Protein 4DZM (pdb70)

Sequence (60 aa):
GEIAALKQEIAALKKENNAALKEIAALKQGYGEIAALKQEIAALKKENNAALKEIAALKQGY

Structure (mmCIF, N/CA/C/O backbone):
data_4DZM
#
_entry.id   4DZM
#
_cell.length_a   23.509
_cell.length_b   23.509
_cell.length_c   189.598
_cell.angle_alpha   90.00
_cell.angle_beta   90.00
_cell.angle_gamma   120.00
#
_symmetry.space_group_name_H-M   'P 62'
#
loop_
_entity.id
_entity.type
_entity.pdbx_description
1 polymer 'COILED-COIL PEPTIDE CC-DI'
2 water water
#
loop_
_atom_site.group_PDB
_atom_site.id
_atom_site.type_symbol
_atom_site.label_atom_id
_atom_site.label_alt_id
_atom_site.label_comp_id
_atom_site.label_asym_id
_atom_site.label_entity_id
_atom_site.label_seq_id
_atom_site.pdbx_PDB_ins_code
_atom_site.Cartn_x
_atom_site.Cartn_y
_atom_site.Cartn_z
_atom_site.occupancy
_atom_site.B_iso_or_equiv
_atom_site.auth_seq_id
_atom_site.auth_comp_id
_atom_site.auth_asym_id
_atom_site.auth_atom_id
_atom_site.pdbx_PDB_model_num
ATOM 1 N N . GLY A 1 2 ? 13.221 2.211 33.411 1.00 22.87 1 GLY A N 1
ATOM 2 C CA . GLY A 1 2 ? 14.368 3.146 33.477 1.00 17.89 1 GLY A CA 1
ATOM 3 C C . GLY A 1 2 ? 14.274 4.238 32.415 1.00 14.38 1 GLY A C 1
ATOM 4 O O . GLY A 1 2 ? 14.385 3.954 31.226 1.00 10.14 1 GLY A O 1
ATOM 5 N N . GLU A 1 3 ? 14.082 5.494 32.845 1.00 11.76 2 GLU A N 1
ATOM 6 C CA . GLU A 1 3 ? 13.966 6.642 31.919 1.00 12.55 2 GLU A CA 1
ATOM 7 C C . GLU A 1 3 ? 15.173 6.789 30.991 1.00 7.40 2 GLU A C 1
ATOM 8 O O . GLU A 1 3 ? 15.014 6.874 29.782 1.00 7.28 2 GLU A O 1
ATOM 14 N N . ILE A 1 4 ? 16.368 6.789 31.565 1.00 15.56 3 ILE A N 1
ATOM 15 C CA . ILE A 1 4 ? 17.614 6.842 30.792 1.00 15.30 3 ILE A CA 1
ATOM 16 C C . ILE A 1 4 ? 17.659 5.710 29.750 1.00 10.74 3 ILE A C 1
ATOM 17 O O . ILE A 1 4 ? 18.001 5.944 28.597 1.00 15.58 3 ILE A O 1
ATOM 22 N N . ALA A 1 5 ? 17.311 4.488 30.164 1.00 16.09 4 ALA A N 1
ATOM 23 C CA . ALA A 1 5 ? 17.339 3.324 29.267 1.00 18.97 4 ALA A CA 1
ATOM 24 C C . ALA A 1 5 ? 16.379 3.482 28.081 1.00 19.85 4 ALA A C 1
ATOM 25 O O . ALA A 1 5 ? 16.736 3.207 26.938 1.00 18.08 4 ALA A O 1
ATOM 27 N N . ALA A 1 6 ? 15.156 3.915 28.362 1.00 16.24 5 ALA A N 1
ATOM 28 C CA . ALA A 1 6 ? 14.172 4.159 27.317 1.00 18.33 5 ALA A CA 1
ATOM 29 C C . ALA A 1 6 ? 14.655 5.260 26.362 1.00 17.55 5 ALA A C 1
ATOM 30 O O . ALA A 1 6 ? 14.473 5.165 25.149 1.00 19.74 5 ALA A O 1
ATOM 32 N N . LEU A 1 7 ? 15.261 6.301 26.925 1.00 16.52 6 LEU A N 1
ATOM 33 C CA . LEU A 1 7 ? 15.744 7.419 26.137 1.00 19.95 6 LEU A CA 1
ATOM 34 C C . LEU A 1 7 ? 16.890 6.979 25.205 1.00 19.29 6 LEU A C 1
ATOM 35 O O . LEU A 1 7 ? 16.883 7.318 24.033 1.00 12.24 6 LEU A O 1
ATOM 40 N N . LYS A 1 8 ? 17.849 6.213 25.732 1.00 20.54 7 LYS A N 1
ATOM 41 C CA . LYS A 1 8 ? 18.899 5.568 24.913 1.00 13.34 7 LYS A CA 1
ATOM 42 C C . LYS A 1 8 ? 18.318 4.667 23.811 1.00 10.43 7 LYS A C 1
ATOM 43 O O . LYS A 1 8 ? 18.737 4.740 22.652 1.00 9.64 7 LYS A O 1
ATOM 52 N N . GLN A 1 9 ? 17.337 3.845 24.165 1.00 14.53 8 GLN A N 1
ATOM 53 C CA . GLN A 1 9 ? 16.623 3.046 23.178 1.00 14.69 8 GLN A CA 1
ATOM 54 C C . GLN A 1 9 ? 16.097 3.929 22.055 1.00 9.75 8 GLN A C 1
ATOM 55 O O . GLN A 1 9 ? 16.214 3.580 20.873 1.00 11.37 8 GLN A O 1
ATOM 61 N N . GLU A 1 10 ? 15.492 5.060 22.411 1.00 14.06 9 GLU A N 1
ATOM 62 C CA . GLU A 1 10 ? 14.938 5.924 21.390 1.00 13.96 9 GLU A CA 1
ATOM 63 C C . GLU A 1 10 ? 16.035 6.430 20.470 1.00 17.78 9 GLU A C 1
ATOM 64 O O . GLU A 1 10 ? 15.848 6.492 19.269 1.00 12.65 9 GLU A O 1
ATOM 70 N N . ILE A 1 11 ? 17.178 6.777 21.047 1.00 25.33 10 ILE A N 1
ATOM 71 C CA . ILE A 1 11 ? 18.326 7.253 20.278 1.00 21.88 10 ILE A CA 1
ATOM 72 C C . ILE A 1 11 ? 18.886 6.164 19.385 1.00 20.11 10 ILE A C 1
ATOM 73 O O . ILE A 1 11 ? 19.249 6.418 18.233 1.00 24.73 10 ILE A O 1
ATOM 78 N N . ALA A 1 12 ? 18.969 4.954 19.926 1.00 15.61 1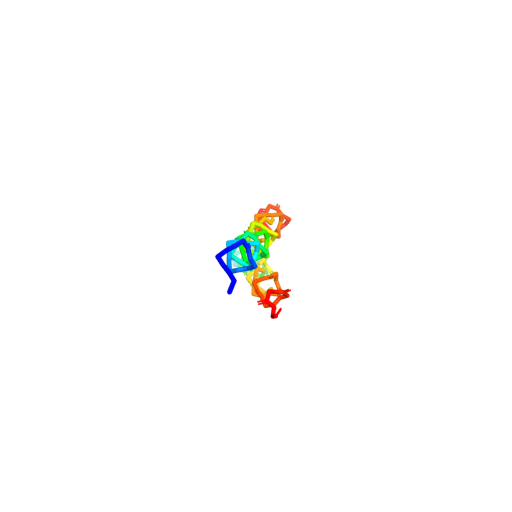1 ALA A N 1
ATOM 79 C CA . ALA A 1 12 ? 19.327 3.792 19.140 1.00 8.84 11 ALA A CA 1
ATOM 80 C C . ALA A 1 12 ? 18.472 3.714 17.882 1.00 8.57 11 ALA A C 1
ATOM 81 O O . ALA A 1 12 ? 19.007 3.669 16.777 1.00 15.23 11 ALA A O 1
ATOM 83 N N . ALA A 1 13 ? 17.156 3.717 18.063 1.00 10.09 12 ALA A N 1
ATOM 84 C CA . ALA A 1 13 ? 16.206 3.648 16.943 1.00 12.26 12 ALA A CA 1
ATOM 85 C C . ALA A 1 13 ? 16.421 4.757 15.894 1.00 13.89 12 ALA A C 1
ATOM 86 O O . ALA A 1 13 ? 16.373 4.495 14.700 1.00 9.95 12 ALA A O 1
ATOM 88 N N . LEU A 1 14 ? 16.663 5.984 16.351 1.00 9.65 13 LEU A N 1
ATOM 89 C CA . LEU A 1 14 ? 16.839 7.133 15.479 1.00 8.00 13 LEU A CA 1
ATOM 90 C C . LEU A 1 14 ? 18.116 7.025 14.652 1.00 8.38 13 LEU A C 1
ATOM 91 O O . LEU A 1 14 ? 18.169 7.479 13.513 1.00 6.59 13 LEU A O 1
ATOM 96 N N . LYS A 1 15 ? 19.155 6.462 15.257 1.00 7.13 14 LYS A N 1
ATOM 97 C CA . LYS A 1 15 ? 20.427 6.245 14.599 1.00 14.57 14 LYS A CA 1
ATOM 98 C C . LYS A 1 15 ? 20.238 5.241 13.475 1.00 17.34 14 LYS A C 1
ATOM 99 O O . LYS A 1 15 ? 20.741 5.436 12.360 1.00 19.22 14 LYS A O 1
ATOM 105 N N . LYS A 1 16 ? 19.480 4.189 13.788 1.00 17.88 15 LYS A N 1
ATOM 106 C CA . LYS A 1 16 ? 19.125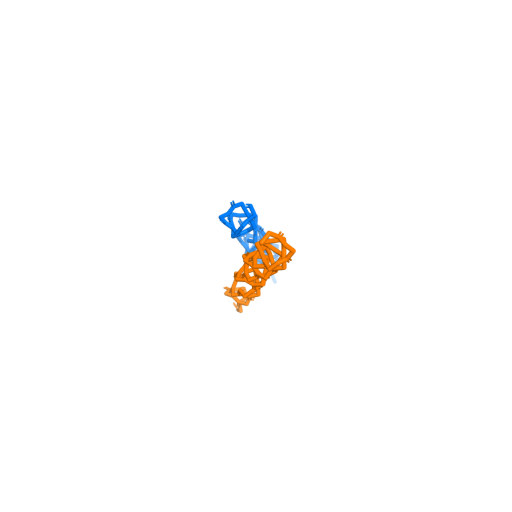 3.126 12.860 1.00 16.55 15 LYS A CA 1
ATOM 107 C C . LYS A 1 16 ? 18.380 3.711 1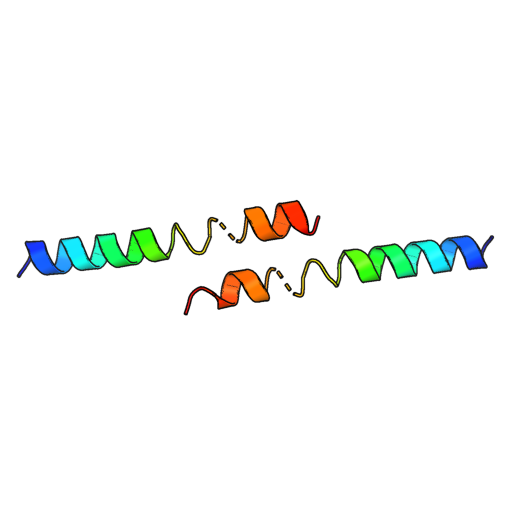1.653 1.00 17.31 15 LYS A C 1
ATOM 108 O O . LYS A 1 16 ? 18.641 3.348 10.520 1.00 15.78 15 LYS A O 1
ATOM 114 N N . GLU A 1 17 ? 17.465 4.632 11.913 1.00 17.45 16 GLU A N 1
ATOM 115 C CA . GLU A 1 17 ? 16.748 5.340 10.868 1.00 20.35 16 GLU A CA 1
ATOM 116 C C . GLU A 1 17 ? 17.678 6.267 10.102 1.00 19.55 16 GLU A C 1
ATOM 117 O O . GLU A 1 17 ? 17.603 6.320 8.877 1.00 23.14 16 GLU A O 1
ATOM 123 N N . ASN A 1 18 ? 18.553 6.988 10.797 1.00 21.56 17 ASN A N 1
ATOM 124 C CA A ASN A 1 18 ? 19.364 7.861 10.025 0.50 23.41 17 ASN A CA 1
ATOM 125 C CA B ASN A 1 18 ? 19.582 7.899 10.193 0.50 20.89 17 ASN A CA 1
ATOM 126 C C . ASN A 1 18 ? 20.328 7.112 9.124 1.00 21.55 17 ASN A C 1
ATOM 127 O O . ASN A 1 18 ? 20.423 7.508 7.975 1.00 19.10 17 ASN A O 1
ATOM 136 N N . ALA A 1 19 ? 20.861 5.975 9.572 1.00 21.90 18 ALA A N 1
ATOM 137 C CA . ALA A 1 19 ? 21.551 5.006 8.717 1.00 18.41 18 ALA A CA 1
ATOM 138 C C . ALA A 1 19 ? 20.739 4.592 7.481 1.00 13.86 18 ALA A C 1
ATOM 139 O O . ALA A 1 19 ? 21.225 4.685 6.355 1.00 9.26 18 ALA A O 1
ATOM 141 N N . ALA A 1 20 ? 19.512 4.126 7.707 1.00 13.74 19 ALA A N 1
ATOM 142 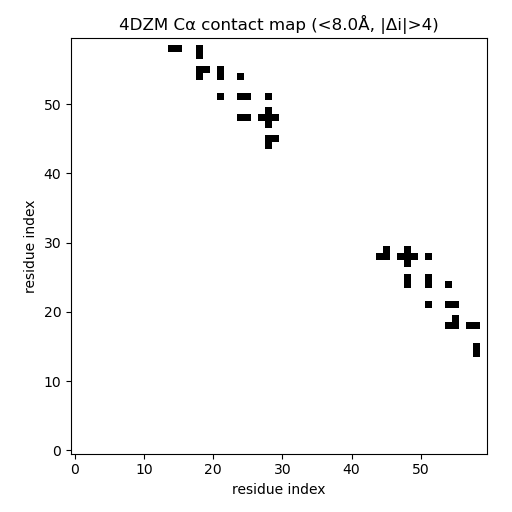C CA . ALA A 1 20 ? 18.684 3.570 6.641 1.00 15.11 19 ALA A CA 1
ATOM 143 C C . ALA A 1 20 ? 18.393 4.610 5.566 1.00 19.47 19 ALA A C 1
ATOM 144 O O . ALA A 1 20 ? 18.644 4.374 4.375 1.00 14.40 19 ALA A O 1
ATOM 146 N N . LEU A 1 21 ? 17.882 5.769 5.982 1.00 15.24 20 LEU A N 1
ATOM 147 C CA . LEU A 1 21 ? 17.549 6.831 5.032 1.00 13.25 20 LEU A CA 1
ATOM 148 C C . LEU A 1 21 ? 18.823 7.321 4.327 1.00 14.23 20 LEU A C 1
ATOM 149 O O . LEU A 1 21 ? 18.790 7.637 3.140 1.00 18.29 20 LEU A O 1
ATOM 154 N N . LYS A 1 22 ? 19.955 7.336 5.031 1.00 12.30 21 LYS A N 1
ATOM 155 C CA . LYS A 1 22 ? 21.249 7.686 4.394 1.00 11.33 21 LYS A CA 1
ATOM 156 C C . LYS A 1 22 ? 21.692 6.670 3.337 1.00 17.48 21 LYS A C 1
ATOM 157 O O . LYS A 1 22 ? 22.317 7.032 2.324 1.00 21.56 21 LYS A O 1
ATOM 183 N N . GLU A 1 24 ? 19.571 4.987 1.666 1.00 21.54 23 GLU A N 1
ATOM 184 C CA . GLU A 1 24 ? 18.661 5.249 0.561 1.00 20.23 23 GLU A CA 1
ATOM 185 C C . GLU A 1 24 ? 19.189 6.337 -0.376 1.00 17.29 23 GLU A C 1
ATOM 186 O O . GLU A 1 24 ? 19.059 6.214 -1.593 1.00 14.01 23 GLU A O 1
ATOM 192 N N . ILE A 1 25 ? 19.778 7.385 0.204 1.00 17.64 24 ILE A N 1
ATOM 193 C CA . ILE A 1 25 ? 20.335 8.515 -0.541 1.00 17.39 24 ILE A CA 1
ATOM 194 C C . ILE A 1 25 ? 21.432 8.076 -1.491 1.00 13.85 24 ILE A C 1
ATOM 195 O O . ILE A 1 25 ? 21.348 8.286 -2.702 1.00 8.21 24 ILE A O 1
ATOM 200 N N . ALA A 1 26 ? 22.464 7.469 -0.920 1.00 12.08 25 ALA A N 1
ATOM 201 C CA . ALA A 1 26 ? 23.613 7.022 -1.674 1.00 13.34 25 ALA A CA 1
ATOM 202 C C . ALA A 1 26 ? 23.165 6.114 -2.815 1.00 14.63 25 ALA A C 1
ATOM 203 O O . ALA A 1 26 ? 23.650 6.249 -3.938 1.00 11.26 25 ALA A O 1
ATOM 205 N N . ALA A 1 27 ? 22.220 5.217 -2.521 1.00 12.55 26 ALA A N 1
ATOM 206 C CA . ALA A 1 27 ? 21.742 4.237 -3.489 1.00 9.61 26 ALA A CA 1
ATOM 207 C C . ALA A 1 27 ? 21.028 4.923 -4.665 1.00 18.30 26 ALA A C 1
ATOM 208 O O . ALA A 1 27 ? 21.171 4.503 -5.809 1.00 13.09 26 ALA A O 1
ATOM 210 N N . LEU A 1 28 ? 20.276 5.981 -4.367 1.00 15.00 27 LEU A N 1
ATOM 211 C CA . LEU A 1 28 ? 19.622 6.807 -5.386 1.00 16.67 27 LEU A CA 1
ATOM 212 C C . LEU A 1 28 ? 20.650 7.548 -6.260 1.00 12.63 27 LEU A C 1
ATOM 213 O O . LEU A 1 28 ? 20.523 7.551 -7.475 1.00 20.80 27 LEU A O 1
ATOM 218 N N . LYS A 1 29 ? 21.672 8.152 -5.645 1.00 15.02 28 LYS A N 1
ATOM 219 C CA . LYS A 1 29 ? 22.755 8.833 -6.396 1.00 12.15 28 LYS A CA 1
ATOM 220 C C . LYS A 1 29 ? 23.540 7.882 -7.295 1.00 15.60 28 LYS A C 1
ATOM 221 O O . LYS A 1 29 ? 23.989 8.273 -8.373 1.00 20.48 28 LYS A O 1
ATOM 227 N N . GLN A 1 30 ? 23.744 6.646 -6.834 1.00 13.76 29 GLN A N 1
ATOM 228 C CA . GLN A 1 30 ? 24.405 5.641 -7.652 1.00 12.73 29 GLN A CA 1
ATOM 229 C C . GLN A 1 30 ? 23.485 5.239 -8.792 1.00 10.86 29 GLN A C 1
ATOM 230 O O . GLN A 1 30 ? 23.935 5.121 -9.924 1.00 7.60 29 GLN A O 1
ATOM 236 N N . GLY A 1 31 ? 22.193 5.096 -8.508 1.00 7.25 30 GLY A N 1
ATOM 237 C CA . GLY A 1 31 ? 21.251 4.649 -9.518 1.00 7.62 30 GLY A CA 1
ATOM 238 C C . GLY A 1 31 ? 21.000 5.673 -10.610 1.00 9.19 30 GLY A C 1
ATOM 239 O O . GLY A 1 31 ? 21.071 5.365 -11.818 1.00 7.95 30 GLY A O 1
ATOM 240 N N . TYR A 1 32 ? 20.737 6.895 -10.144 1.00 20.41 31 TYR A N 1
ATOM 241 C CA . TYR A 1 32 ? 20.215 8.009 -10.939 1.00 28.58 31 TYR A CA 1
ATOM 242 C C . TYR A 1 32 ? 21.323 8.832 -11.584 1.00 30.37 31 TYR A C 1
ATOM 243 O O . TYR A 1 32 ? 21.755 8.530 -12.688 1.00 34.45 31 TYR A O 1
ATOM 252 N N . GLY B 1 2 ? 17.028 4.031 -36.655 1.00 29.60 1 GLY B N 1
ATOM 253 C CA . GLY B 1 2 ? 16.787 5.486 -36.361 1.00 36.82 1 GLY B CA 1
ATOM 254 C C . GLY B 1 2 ? 15.482 5.703 -35.597 1.00 32.26 1 GLY B C 1
ATOM 255 O O . GLY B 1 2 ? 15.463 6.320 -34.538 1.00 25.11 1 GLY B O 1
ATOM 256 N N . GLU B 1 3 ? 14.380 5.203 -36.138 1.00 32.01 2 GLU B N 1
ATOM 257 C CA . GLU B 1 3 ? 13.164 5.048 -35.344 1.00 30.83 2 GLU B CA 1
ATOM 258 C C . GLU B 1 3 ? 13.396 3.852 -34.411 1.00 29.21 2 GLU B C 1
ATOM 259 O O . GLU B 1 3 ? 12.960 3.848 -33.262 1.00 24.79 2 GLU B O 1
ATOM 265 N N . ILE B 1 4 ? 14.121 2.861 -34.923 1.00 24.71 3 ILE B N 1
ATOM 266 C CA . ILE B 1 4 ? 14.635 1.758 -34.121 1.00 24.78 3 ILE B CA 1
ATOM 267 C C . ILE B 1 4 ? 15.591 2.285 -33.050 1.00 19.84 3 ILE B C 1
ATOM 268 O O . ILE B 1 4 ? 15.446 1.946 -31.885 1.00 17.27 3 ILE B O 1
ATOM 273 N N . ALA B 1 5 ? 16.553 3.120 -33.451 1.00 19.13 4 ALA B N 1
ATOM 274 C CA . ALA B 1 5 ? 17.512 3.739 -32.526 1.00 23.93 4 ALA B CA 1
ATOM 275 C C . ALA B 1 5 ? 16.823 4.547 -31.410 1.00 18.62 4 ALA B C 1
ATOM 276 O O . ALA B 1 5 ? 17.244 4.507 -30.257 1.00 15.93 4 ALA B O 1
ATOM 278 N N . ALA B 1 6 ? 15.769 5.273 -31.773 1.00 17.17 5 ALA B N 1
ATOM 279 C CA . ALA B 1 6 ? 14.927 5.987 -30.820 1.00 9.73 5 ALA B CA 1
ATOM 280 C C . ALA B 1 6 ? 14.354 5.036 -29.757 1.00 9.76 5 ALA B C 1
ATOM 281 O O . ALA B 1 6 ? 14.410 5.322 -28.569 1.00 14.73 5 ALA B O 1
ATOM 283 N N . LEU B 1 7 ? 13.761 3.934 -30.210 1.00 8.70 6 LEU B N 1
ATOM 284 C CA . LEU B 1 7 ? 13.168 2.933 -29.314 1.00 11.85 6 LEU B CA 1
ATOM 285 C C . LEU B 1 7 ? 14.226 2.223 -28.462 1.00 13.00 6 LEU B C 1
ATOM 286 O O . LEU B 1 7 ? 14.009 2.006 -27.288 1.00 14.54 6 LEU B O 1
ATOM 291 N N . LYS B 1 8 ? 15.388 1.918 -29.043 1.00 15.59 7 LYS B N 1
ATOM 292 C CA . LYS B 1 8 ? 16.503 1.313 -28.290 1.00 17.78 7 LYS B CA 1
ATOM 293 C C . LYS B 1 8 ? 17.037 2.238 -27.194 1.00 16.98 7 LYS B C 1
ATOM 294 O O . LYS B 1 8 ? 17.571 1.778 -26.190 1.00 7.72 7 LYS B O 1
ATOM 300 N N . GLN B 1 9 ? 16.868 3.542 -27.388 1.00 20.10 8 GLN B N 1
ATOM 301 C CA . GLN B 1 9 ? 17.313 4.526 -26.423 1.00 17.06 8 GLN B CA 1
ATOM 302 C C . GLN B 1 9 ? 16.307 4.598 -25.272 1.00 14.80 8 GLN B C 1
ATOM 303 O O . GLN B 1 9 ? 16.697 4.762 -24.120 1.00 24.72 8 GLN B O 1
ATOM 309 N N . GLU B 1 10 ? 15.018 4.471 -25.581 1.00 11.44 9 GLU B N 1
ATOM 310 C CA . GLU B 1 10 ? 13.994 4.430 -24.551 1.00 7.68 9 GLU B CA 1
ATOM 311 C C . GLU B 1 10 ? 14.107 3.147 -23.712 1.00 7.67 9 GLU B C 1
ATOM 312 O O . GLU B 1 10 ? 13.897 3.157 -22.519 1.00 13.43 9 GLU B O 1
ATOM 318 N N . ILE B 1 11 ? 14.441 2.045 -24.362 1.00 8.25 10 ILE B N 1
ATOM 319 C CA . ILE B 1 11 ? 14.611 0.784 -23.679 1.00 10.17 10 ILE B CA 1
ATOM 320 C C . ILE B 1 11 ? 15.791 0.828 -22.717 1.00 12.34 10 ILE B C 1
ATOM 321 O O . ILE B 1 11 ? 15.687 0.339 -21.604 1.00 11.85 10 ILE B O 1
ATOM 326 N N . AL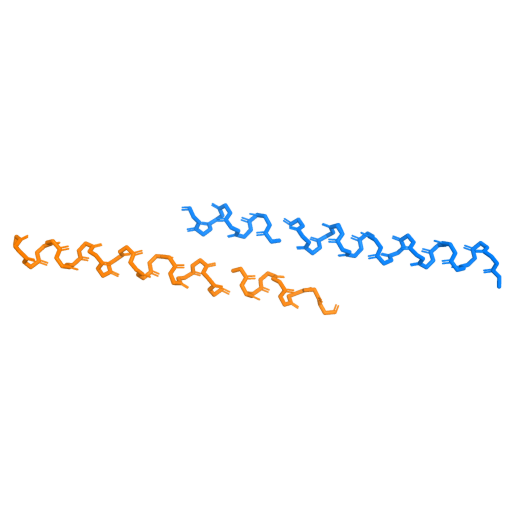A B 1 12 ? 16.901 1.426 -23.137 1.00 12.63 11 ALA B N 1
ATOM 327 C CA . ALA B 1 12 ? 18.068 1.540 -22.281 1.00 12.90 11 ALA B CA 1
ATOM 328 C C . ALA B 1 12 ? 17.841 2.568 -21.162 1.00 15.69 11 ALA B C 1
ATOM 329 O O . ALA B 1 12 ? 18.436 2.453 -20.089 1.00 16.29 11 ALA B O 1
ATOM 331 N N . ALA B 1 13 ? 16.979 3.556 -21.416 1.00 9.00 12 ALA B N 1
ATOM 332 C CA . ALA B 1 13 ? 16.605 4.538 -20.397 1.00 8.68 12 ALA B CA 1
ATOM 333 C C . ALA B 1 13 ? 15.683 3.958 -19.309 1.00 10.55 12 ALA B C 1
ATOM 334 O O . ALA B 1 13 ? 15.823 4.299 -18.131 1.00 11.53 12 ALA B O 1
ATOM 336 N N . LEU B 1 14 ? 14.762 3.076 -19.696 1.00 12.89 13 LEU B N 1
ATOM 337 C CA . LEU B 1 14 ? 13.909 2.378 -18.748 1.00 13.62 13 LEU B CA 1
ATOM 338 C C . LEU B 1 14 ? 14.673 1.280 -18.013 1.00 14.83 13 LEU B C 1
ATOM 339 O O . LEU B 1 14 ? 14.407 1.038 -16.865 1.00 14.79 13 LEU B O 1
ATOM 344 N N . LYS B 1 15 ? 15.605 0.606 -18.678 1.00 14.15 14 LYS B N 1
ATOM 345 C CA . LYS B 1 15 ? 16.435 -0.397 -18.013 1.00 14.24 14 LYS B CA 1
ATOM 346 C C . LYS B 1 15 ? 17.304 0.226 -16.924 1.00 13.39 14 LYS B C 1
ATOM 347 O O . LYS B 1 15 ? 17.558 -0.392 -15.892 1.00 16.71 14 LYS B O 1
ATOM 353 N N . LYS B 1 16 ? 17.796 1.429 -17.194 1.00 14.00 15 LYS B N 1
ATOM 354 C CA . LYS B 1 16 ? 18.615 2.158 -16.250 1.00 15.19 15 LYS B CA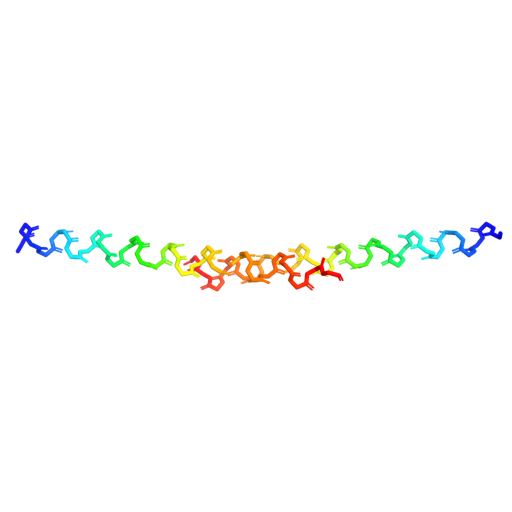 1
ATOM 355 C C . LYS B 1 16 ? 17.784 2.541 -15.016 1.00 17.03 15 LYS B C 1
ATOM 356 O O . LYS B 1 16 ? 18.184 2.238 -13.900 1.00 11.57 15 LYS B O 1
ATOM 362 N N . GLU B 1 17 ? 16.642 3.199 -15.225 1.00 15.28 16 GLU B N 1
ATOM 363 C CA . GLU B 1 17 ? 15.716 3.588 -14.142 1.00 12.79 16 GLU B CA 1
ATOM 364 C C . GLU B 1 17 ? 15.295 2.407 -13.248 1.00 15.05 16 GLU B C 1
ATOM 365 O O . GLU B 1 17 ? 15.174 2.515 -12.029 1.00 16.26 16 GLU B O 1
ATOM 371 N N . ASN B 1 18 ? 15.021 1.321 -13.951 1.00 15.47 17 ASN B N 1
ATOM 372 C CA A ASN B 1 18 ? 14.632 -0.002 -13.445 0.50 18.54 17 ASN B CA 1
ATOM 373 C CA B ASN B 1 18 ? 14.565 0.094 -13.354 0.50 17.50 17 ASN B CA 1
ATOM 374 C C . ASN B 1 18 ? 15.667 -0.578 -12.489 1.00 18.67 17 ASN B C 1
ATOM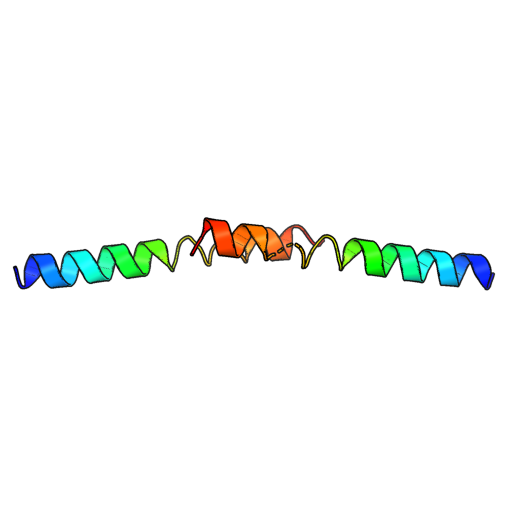 375 O O . ASN B 1 18 ? 15.337 -1.082 -11.425 1.00 12.59 17 ASN B O 1
ATOM 384 N N . ALA B 1 19 ? 16.947 -0.534 -12.902 1.00 15.43 18 ALA B N 1
ATOM 385 C CA . ALA B 1 19 ? 18.062 -1.022 -12.054 1.00 7.18 18 ALA B CA 1
ATOM 386 C C . ALA B 1 19 ? 18.251 -0.169 -10.786 1.00 6.50 18 ALA B C 1
ATOM 387 O O . ALA B 1 19 ? 18.637 -0.674 -9.749 1.00 10.67 18 ALA B O 1
ATOM 389 N N . ALA B 1 20 ? 17.978 1.122 -10.891 1.00 6.65 19 ALA B N 1
ATOM 390 C CA . ALA B 1 20 ? 18.056 2.042 -9.773 1.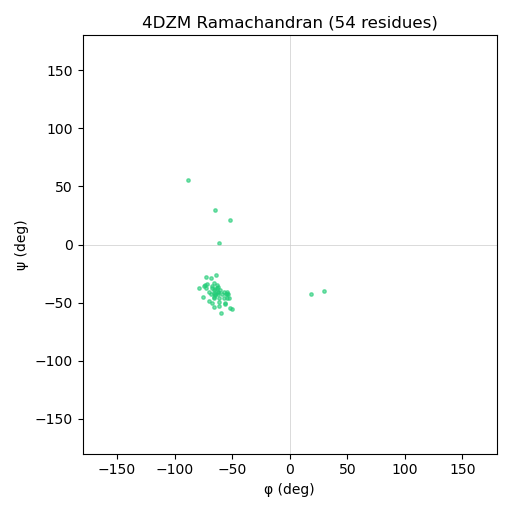00 9.31 19 ALA B CA 1
ATOM 391 C C . ALA B 1 20 ? 16.954 1.753 -8.749 1.00 20.20 19 ALA B C 1
ATOM 392 O O . ALA B 1 20 ? 17.121 1.999 -7.563 1.00 21.06 19 ALA B O 1
ATOM 394 N N . LEU B 1 21 ? 15.834 1.215 -9.221 1.00 15.79 20 LEU B N 1
ATOM 395 C CA . LEU B 1 21 ? 14.695 0.898 -8.371 1.00 14.54 20 LEU B CA 1
ATOM 396 C C . LEU B 1 21 ? 14.954 -0.357 -7.558 1.00 10.54 20 LEU B C 1
ATOM 397 O O . LEU B 1 21 ? 14.652 -0.402 -6.375 1.00 13.87 20 LEU B O 1
ATOM 402 N N . LYS B 1 22 ? 15.486 -1.373 -8.228 1.00 6.46 21 LYS B N 1
ATOM 403 C CA . LYS B 1 22 ? 16.036 -2.546 -7.579 1.00 13.10 21 LYS B CA 1
ATOM 404 C C . LYS B 1 22 ? 17.054 -2.150 -6.502 1.00 13.39 21 LYS B C 1
ATOM 405 O O . LYS B 1 22 ? 17.046 -2.703 -5.406 1.00 15.68 21 LYS B O 1
ATOM 431 N N . GLU B 1 24 ? 17.360 0.867 -4.889 1.00 10.79 23 GLU B N 1
ATOM 432 C CA . GLU B 1 24 ? 16.702 1.605 -3.791 1.00 16.70 23 GLU B CA 1
ATOM 433 C C . GLU B 1 24 ? 15.891 0.642 -2.922 1.00 11.13 23 GLU B C 1
ATOM 434 O O . GLU B 1 24 ? 15.952 0.713 -1.699 1.00 19.08 23 GLU B O 1
ATOM 440 N N . ILE B 1 25 ? 15.174 -0.282 -3.552 1.00 16.48 24 ILE B N 1
ATOM 441 C CA . ILE B 1 25 ? 14.503 -1.357 -2.814 1.00 17.10 24 ILE B CA 1
ATOM 442 C C . ILE B 1 25 ? 15.519 -2.214 -2.039 1.00 16.87 24 ILE B C 1
ATOM 443 O O . ILE B 1 25 ? 15.267 -2.616 -0.903 1.00 15.22 24 ILE B O 1
ATOM 448 N N . ALA B 1 26 ? 16.677 -2.475 -2.631 1.00 15.10 25 ALA B N 1
ATOM 449 C CA . ALA B 1 26 ? 17.731 -3.165 -1.890 1.00 13.39 25 ALA B CA 1
ATOM 450 C C . ALA B 1 26 ? 18.206 -2.357 -0.671 1.00 10.66 25 ALA B C 1
ATOM 451 O O . ALA B 1 26 ? 18.419 -2.916 0.406 1.00 15.10 25 ALA B O 1
ATOM 453 N N . ALA B 1 27 ? 18.382 -1.049 -0.841 1.00 13.13 26 ALA B N 1
ATOM 454 C CA . ALA B 1 27 ? 18.891 -0.212 0.225 1.00 6.61 26 ALA B CA 1
ATOM 455 C C . ALA B 1 27 ? 17.884 -0.128 1.362 1.00 16.10 26 ALA B C 1
ATOM 456 O O . ALA B 1 27 ? 18.230 -0.329 2.527 1.00 16.52 26 ALA B O 1
ATOM 458 N N . LEU B 1 28 ? 16.647 0.189 1.007 1.00 17.86 27 LEU B N 1
ATOM 459 C CA . LEU B 1 28 ? 15.535 0.304 1.952 1.00 11.54 27 LEU B CA 1
ATOM 460 C C . LEU B 1 28 ? 15.372 -0.975 2.788 1.00 14.50 27 LEU B C 1
ATOM 461 O O . LEU B 1 28 ? 15.141 -0.941 3.996 1.00 13.07 27 LEU B O 1
ATOM 466 N N . LYS B 1 29 ? 15.520 -2.114 2.139 1.00 12.48 28 LYS B N 1
ATOM 467 C CA . LYS B 1 29 ? 15.374 -3.381 2.822 1.00 14.00 28 LYS B CA 1
ATOM 468 C C . LYS B 1 29 ? 16.522 -3.709 3.768 1.00 21.06 28 LYS B C 1
ATOM 469 O O . LYS B 1 29 ? 16.304 -4.312 4.817 1.00 18.92 28 LYS B O 1
ATOM 475 N N . GLN B 1 30 ? 17.741 -3.303 3.433 1.00 23.91 29 GLN B N 1
ATOM 476 C CA . GLN B 1 30 ? 18.835 -3.487 4.374 1.00 23.05 29 GLN B CA 1
ATOM 477 C C . GLN B 1 30 ? 18.615 -2.708 5.708 1.00 27.85 29 GLN B C 1
ATOM 478 O O . GLN B 1 30 ? 19.459 -2.759 6.600 1.00 33.37 29 GLN B O 1
ATOM 484 N N . GLY B 1 31 ? 17.478 -2.008 5.832 1.00 33.95 30 GLY B N 1
ATOM 485 C CA . GLY B 1 31 ? 16.928 -1.548 7.121 1.00 24.91 30 GLY B CA 1
ATOM 486 C C . GLY B 1 31 ? 15.993 -2.539 7.836 1.00 33.80 30 GLY B C 1
ATOM 487 O O . GLY B 1 31 ? 14.856 -2.203 8.177 1.00 33.36 30 GLY B O 1
ATOM 488 N N . TYR B 1 32 ? 16.475 -3.759 8.075 1.00 38.44 31 TYR B N 1
ATOM 489 C CA . TYR B 1 32 ? 15.719 -4.765 8.826 1.00 37.83 31 TYR B CA 1
ATOM 490 C C . TYR B 1 32 ? 16.163 -4.802 10.296 1.00 41.07 31 TYR B C 1
ATOM 491 O O . TYR B 1 32 ? 17.213 -4.268 10.664 1.00 41.30 31 TYR B O 1
#

Foldseek 3Di:
DVVVVVVVVVVVVVVVVVVVVCVVVVVVVD/DVVVVVVVVVVVVVVVVVVVCVVVVVVVPD

Radius of gyration: 19.31 Å; Cα contacts (8 Å, |Δi|>4): 24; chains: 2; bounding box: 11×14×70 Å

Secondary structure (DSSP, 8-state):
-HHHHHHHHHHHHHHHHHHH--HHHHHHH-/-HHHHHHHHHHHHHHHHHHH--HHHHHT--

B-factor: mean 18.92, std 8.25, range [6.12, 51.89]

Solvent-accessible surface area: 5521 Å² total